Protein AF-R9AZ81-F1 (afdb_monomer_lite)

pLDDT: mean 75.28, std 19.62, range [36.19, 96.25]

Structure (mmCIF, N/CA/C/O backbone):
data_AF-R9AZ81-F1
#
_entry.id   AF-R9AZ81-F1
#
loop_
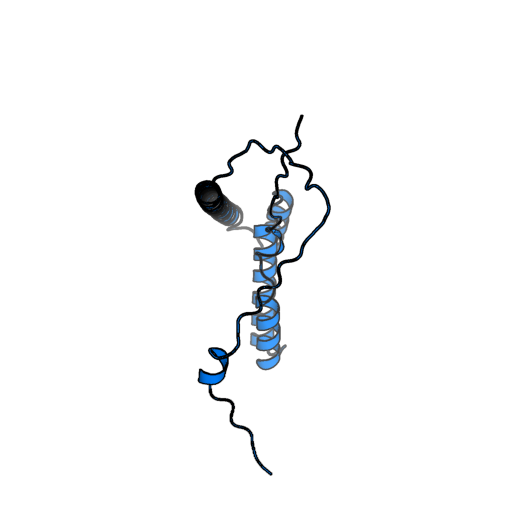_atom_site.group_PDB
_atom_site.id
_atom_site.type_symbol
_atom_site.label_atom_id
_atom_site.label_alt_id
_atom_site.label_comp_id
_atom_site.label_asym_id
_atom_site.label_entity_id
_atom_site.label_seq_id
_atom_site.pdbx_PDB_ins_code
_atom_site.Cartn_x
_atom_site.Cart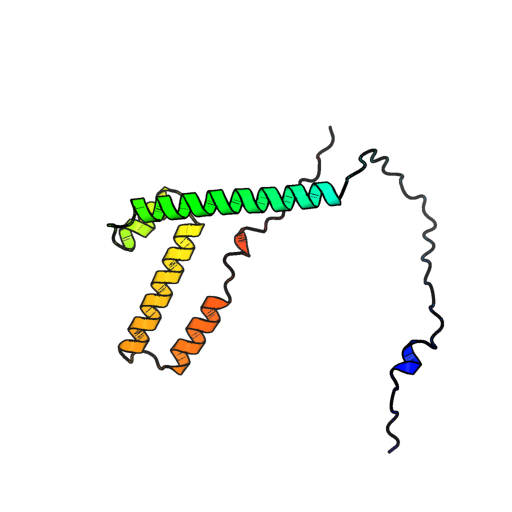n_y
_atom_site.Cartn_z
_atom_site.occupancy
_atom_site.B_iso_or_equiv
_atom_site.auth_seq_id
_atom_site.auth_comp_id
_atom_si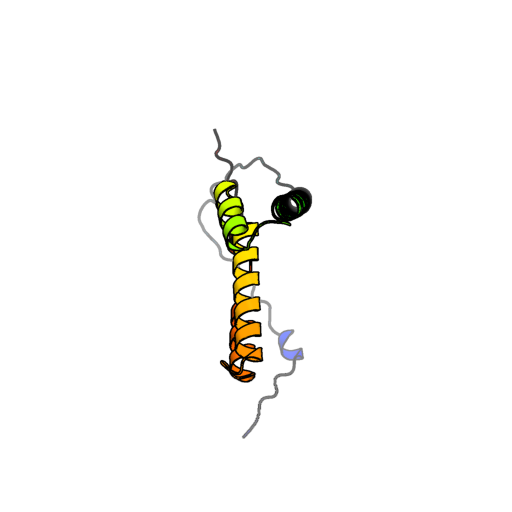te.auth_asym_id
_atom_site.auth_atom_id
_atom_site.pdbx_PDB_model_num
ATOM 1 N N . MET A 1 1 ? -53.445 1.943 -28.064 1.00 36.19 1 MET A N 1
ATOM 2 C CA . MET A 1 1 ? -52.026 1.962 -27.649 1.00 36.19 1 MET A CA 1
ATOM 3 C C . MET A 1 1 ? -51.315 0.847 -28.396 1.00 36.19 1 MET A C 1
ATOM 5 O O . MET A 1 1 ? -51.535 -0.310 -28.072 1.00 36.19 1 MET A O 1
ATOM 9 N N . THR A 1 2 ? -50.565 1.171 -29.447 1.00 41.12 2 THR A N 1
ATOM 10 C CA . THR A 1 2 ? -49.790 0.199 -30.235 1.00 41.12 2 THR A CA 1
ATOM 11 C C . THR A 1 2 ? -48.325 0.342 -29.855 1.00 41.12 2 THR A C 1
ATOM 13 O O . THR A 1 2 ? -47.727 1.393 -30.080 1.00 41.12 2 THR A O 1
ATOM 16 N N . VAL A 1 3 ? -47.768 -0.685 -29.221 1.00 42.97 3 VAL A N 1
ATOM 17 C CA . VAL A 1 3 ? -46.361 -0.719 -28.818 1.00 42.97 3 VAL A CA 1
ATOM 18 C C . VAL A 1 3 ? -45.562 -1.218 -30.020 1.00 42.97 3 VAL A C 1
ATOM 20 O O . VAL A 1 3 ? -45.791 -2.334 -30.479 1.00 42.97 3 VAL A O 1
ATOM 23 N N . SER A 1 4 ? -44.681 -0.381 -30.568 1.00 50.19 4 SER A N 1
ATOM 24 C CA . SER A 1 4 ? -43.757 -0.798 -31.628 1.00 50.19 4 SER A CA 1
ATOM 25 C C . SER A 1 4 ? -42.664 -1.660 -31.004 1.00 50.19 4 SER A C 1
ATOM 27 O O . SER A 1 4 ? -41.895 -1.178 -30.170 1.00 50.19 4 SER A O 1
ATOM 29 N N . VAL A 1 5 ? -42.633 -2.941 -31.363 1.00 54.72 5 VAL A N 1
ATOM 30 C CA . VAL A 1 5 ? -41.598 -3.884 -30.938 1.00 54.72 5 VAL A CA 1
ATOM 31 C C . VAL A 1 5 ? -40.473 -3.801 -31.963 1.00 54.72 5 VAL A C 1
ATOM 33 O O . VAL A 1 5 ? -40.643 -4.214 -33.106 1.00 54.72 5 VAL A O 1
ATOM 36 N N . TYR A 1 6 ? -39.334 -3.236 -31.567 1.00 54.72 6 TYR A N 1
ATOM 37 C CA . TYR A 1 6 ? -38.131 -3.234 -32.396 1.00 54.72 6 TYR A CA 1
ATOM 38 C C . TYR A 1 6 ? -37.445 -4.604 -32.286 1.00 54.72 6 TYR A C 1
ATOM 40 O O . TYR A 1 6 ? -37.008 -4.984 -31.200 1.00 54.72 6 TYR A O 1
ATOM 48 N N . SER A 1 7 ? -37.378 -5.347 -33.397 1.00 56.12 7 SER A N 1
ATOM 49 C CA . SER A 1 7 ? -36.606 -6.596 -33.498 1.00 56.12 7 SER A CA 1
ATOM 50 C C . SER A 1 7 ? -35.130 -6.287 -33.765 1.00 56.12 7 SER A C 1
ATOM 52 O O . SER A 1 7 ? -34.812 -5.328 -34.469 1.00 56.12 7 SER A O 1
ATOM 54 N N . ALA A 1 8 ? -34.221 -7.116 -33.244 1.00 56.22 8 ALA A N 1
ATOM 55 C CA . ALA A 1 8 ? -32.775 -6.987 -33.466 1.00 56.22 8 ALA A CA 1
ATOM 56 C C . ALA A 1 8 ? -32.376 -7.120 -34.953 1.00 56.22 8 ALA A C 1
ATOM 58 O O . ALA A 1 8 ? -31.325 -6.627 -35.361 1.00 56.22 8 ALA A O 1
ATOM 59 N N . ASP A 1 9 ? -33.245 -7.721 -35.769 1.00 54.56 9 ASP A N 1
ATOM 60 C CA . ASP A 1 9 ? -33.050 -7.907 -37.212 1.00 54.56 9 ASP A CA 1
ATOM 61 C C . ASP A 1 9 ? -33.149 -6.595 -38.009 1.00 54.56 9 ASP A C 1
ATOM 63 O O . ASP A 1 9 ? -32.615 -6.485 -39.111 1.00 54.56 9 ASP A O 1
ATOM 67 N N . ASP A 1 10 ? -33.777 -5.562 -37.440 1.00 55.47 10 ASP A N 1
ATOM 68 C CA . ASP A 1 10 ? -33.971 -4.264 -38.098 1.00 55.47 10 ASP A CA 1
ATOM 69 C C . ASP A 1 10 ? -32.697 -3.390 -38.075 1.00 55.47 10 ASP A C 1
ATOM 71 O O . ASP A 1 10 ? -32.612 -2.337 -38.713 1.00 55.47 10 ASP A O 1
ATOM 75 N N . LEU A 1 11 ? -31.666 -3.837 -37.346 1.00 55.22 11 LEU A N 1
ATOM 76 C CA . LEU A 1 11 ? -30.363 -3.175 -37.269 1.00 55.22 11 LEU A CA 1
ATOM 77 C C . LEU A 1 11 ? -29.495 -3.444 -38.511 1.00 55.22 11 LEU A C 1
ATOM 79 O O . LEU A 1 11 ? -28.667 -2.608 -38.868 1.00 55.22 11 LEU A O 1
ATOM 83 N N . PHE A 1 12 ? -29.705 -4.577 -39.190 1.00 56.84 12 PHE A N 1
ATOM 84 C CA . PHE A 1 12 ? -28.891 -5.014 -40.332 1.00 56.84 12 PHE A CA 1
ATOM 85 C C . PHE A 1 12 ? -29.432 -4.551 -41.692 1.00 56.84 12 PHE A C 1
ATOM 87 O O . PHE A 1 12 ? -28.708 -4.597 -42.683 1.00 56.84 12 PHE A O 1
ATOM 94 N N . ASN A 1 13 ? -30.671 -4.051 -41.739 1.00 59.66 13 ASN A N 1
ATOM 95 C CA . ASN A 1 13 ? -31.316 -3.578 -42.970 1.00 59.66 13 ASN A CA 1
ATOM 96 C C . ASN A 1 13 ? -31.064 -2.092 -43.276 1.00 59.66 13 ASN A C 1
ATOM 98 O O . ASN A 1 13 ? -31.560 -1.574 -44.279 1.00 59.66 13 ASN A O 1
ATOM 102 N N . LYS A 1 14 ? -30.307 -1.376 -42.435 1.00 60.16 14 LYS A N 1
ATOM 103 C CA . LYS A 1 14 ? -29.977 0.030 -42.694 1.00 60.16 14 LYS A CA 1
ATOM 104 C C . LYS A 1 14 ? -28.782 0.120 -43.645 1.00 60.16 14 LYS A C 1
ATOM 106 O O . LYS A 1 14 ? -27.735 -0.453 -43.339 1.00 60.16 14 LYS A O 1
ATOM 111 N N . PRO A 1 15 ? -28.887 0.855 -44.769 1.00 60.19 15 PRO A N 1
ATOM 112 C CA . PRO A 1 15 ? -27.732 1.104 -45.616 1.00 60.19 15 PRO A CA 1
ATOM 113 C C . PRO A 1 15 ? -26.681 1.852 -44.791 1.00 60.19 15 PRO A C 1
ATOM 115 O O . PRO A 1 15 ? -26.959 2.910 -44.225 1.00 60.19 15 PRO A O 1
ATOM 118 N N . GLN A 1 16 ? -25.483 1.277 -44.688 1.00 59.03 16 GLN A N 1
ATOM 119 C CA . GLN A 1 16 ? -24.346 1.904 -44.025 1.00 59.03 16 GLN A CA 1
ATOM 120 C C . GLN A 1 16 ? -23.993 3.183 -44.791 1.00 59.03 16 GLN A C 1
ATOM 122 O O . GLN A 1 16 ? -23.387 3.138 -45.860 1.00 59.03 16 GLN A O 1
ATOM 127 N N . SER A 1 17 ? -24.405 4.340 -44.277 1.00 58.84 17 SER A N 1
ATOM 128 C CA . SER A 1 17 ? -23.989 5.623 -44.829 1.00 58.84 17 SER A CA 1
ATOM 129 C C . SER A 1 17 ? -22.539 5.879 -44.417 1.00 58.84 17 SER A C 1
ATOM 131 O O . SER A 1 17 ? -22.271 6.333 -43.305 1.00 58.84 17 SER A O 1
ATOM 133 N N . LEU A 1 18 ? -21.599 5.561 -45.307 1.00 59.62 18 LEU A N 1
ATOM 134 C CA . LEU A 1 18 ? -20.202 5.974 -45.195 1.00 59.62 18 LEU A CA 1
ATOM 135 C C . LEU A 1 18 ? -20.127 7.498 -45.358 1.00 59.62 18 LEU A C 1
ATOM 137 O O . LEU A 1 18 ? -20.238 8.026 -46.463 1.00 59.62 18 LEU A O 1
ATOM 141 N N . LEU A 1 19 ? -19.958 8.210 -44.245 1.00 55.59 19 LEU A N 1
ATOM 142 C CA . LEU A 1 19 ? -19.629 9.633 -44.250 1.00 55.59 19 LEU A CA 1
ATOM 143 C C . LEU A 1 19 ? -18.135 9.780 -44.548 1.00 55.59 19 LEU A C 1
ATOM 145 O O . LEU A 1 19 ? -17.299 9.612 -43.665 1.00 55.59 19 LEU A O 1
ATOM 149 N N . ILE A 1 20 ? -17.799 10.075 -45.803 1.00 57.97 20 ILE A N 1
ATOM 150 C CA . ILE A 1 20 ? -16.438 10.447 -46.198 1.00 57.97 20 ILE A CA 1
ATOM 151 C C . ILE A 1 20 ? -16.334 11.967 -46.084 1.00 57.97 20 ILE A C 1
ATOM 153 O O . ILE A 1 20 ? -16.902 12.702 -46.894 1.00 57.97 20 ILE A O 1
ATOM 157 N N . LEU A 1 21 ? -15.624 12.437 -45.059 1.00 54.28 21 LEU A N 1
ATOM 158 C CA . LEU A 1 21 ? -15.284 13.846 -44.902 1.00 54.28 21 LEU A CA 1
ATOM 159 C C . LEU A 1 21 ? -14.219 14.204 -45.950 1.00 54.28 21 LEU A C 1
ATOM 161 O O . LEU A 1 21 ? -13.064 13.805 -45.828 1.00 54.28 21 LEU A O 1
ATOM 165 N N . LYS A 1 22 ? -14.608 14.925 -47.006 1.00 55.19 22 LYS A N 1
ATOM 166 C CA . LYS A 1 22 ? -13.649 15.532 -47.937 1.00 55.19 22 LYS A CA 1
ATOM 167 C C . LYS A 1 22 ? -13.071 16.791 -47.294 1.00 55.19 22 LYS A C 1
ATOM 169 O O . LYS A 1 22 ? -13.749 17.813 -47.243 1.00 55.19 22 LYS A O 1
ATOM 174 N N . ASN A 1 23 ? -11.835 16.709 -46.814 1.00 49.62 23 ASN A N 1
ATOM 175 C CA . ASN A 1 23 ? -11.058 17.882 -46.428 1.00 49.62 23 ASN A CA 1
ATOM 176 C C . ASN A 1 23 ? -10.243 18.343 -47.646 1.00 49.62 23 ASN A C 1
ATOM 178 O O . ASN A 1 23 ? -9.237 17.728 -47.987 1.00 49.62 23 ASN A O 1
ATOM 182 N N . ASP A 1 24 ? -10.679 19.416 -48.309 1.00 51.47 24 ASP A N 1
ATOM 183 C CA . ASP A 1 24 ? -9.943 20.074 -49.402 1.00 51.47 24 ASP A CA 1
ATOM 184 C C . ASP A 1 24 ? -8.805 20.959 -48.850 1.00 51.47 24 ASP A C 1
ATOM 186 O O . ASP A 1 24 ? -8.761 22.171 -49.060 1.00 51.47 24 ASP A O 1
ATOM 190 N N . THR A 1 25 ? -7.862 20.363 -48.122 1.00 51.72 25 THR A N 1
ATOM 191 C CA . THR A 1 25 ? -6.607 21.023 -47.732 1.00 51.72 25 THR A CA 1
ATOM 192 C C . THR A 1 25 ? -5.462 20.029 -47.847 1.00 51.72 25 THR A C 1
ATOM 194 O O . THR A 1 25 ? -5.621 18.909 -47.362 1.00 51.72 25 THR A O 1
ATOM 197 N N . PRO A 1 26 ? -4.319 20.394 -48.463 1.00 47.81 26 PRO A N 1
ATOM 198 C CA . PRO A 1 26 ? -3.189 19.487 -48.565 1.00 47.81 26 PRO A CA 1
ATOM 199 C C . PRO A 1 26 ? -2.712 19.166 -47.152 1.00 47.81 26 PRO A C 1
ATOM 201 O O . PRO A 1 26 ? -2.242 20.046 -46.428 1.00 47.81 26 PRO A O 1
ATOM 204 N N . GLU A 1 27 ? -2.888 17.907 -46.761 1.00 46.91 27 GLU A N 1
ATOM 205 C CA . GLU A 1 27 ? -2.291 17.356 -45.560 1.00 46.91 27 GLU A CA 1
ATOM 206 C C . GLU A 1 27 ? -0.788 17.596 -45.657 1.00 46.91 27 GLU A C 1
ATOM 208 O O . GLU A 1 27 ? -0.116 17.178 -46.602 1.00 46.91 27 GLU A O 1
ATOM 213 N N . TYR A 1 28 ? -0.268 18.355 -44.703 1.00 48.50 28 TYR A N 1
ATOM 214 C CA . TYR A 1 28 ? 1.158 18.504 -44.491 1.00 48.50 28 TYR A CA 1
ATOM 215 C C . TYR A 1 28 ? 1.690 17.086 -44.262 1.00 48.50 28 TYR A C 1
ATOM 217 O O . TYR A 1 28 ? 1.438 16.500 -43.210 1.00 48.50 28 TYR A O 1
ATOM 225 N N . GLU A 1 29 ? 2.368 16.509 -45.257 1.00 44.28 29 GLU A N 1
ATOM 226 C CA . GLU A 1 29 ? 3.137 15.280 -45.086 1.00 44.28 29 GLU A CA 1
ATOM 227 C C . GLU A 1 29 ? 4.186 15.549 -44.004 1.00 44.28 29 GLU A C 1
ATOM 229 O O . GLU A 1 29 ? 5.287 16.042 -44.265 1.00 44.28 29 GLU A O 1
ATOM 234 N N . ILE A 1 30 ? 3.842 15.229 -42.759 1.00 52.22 30 ILE A N 1
ATOM 235 C CA . ILE A 1 30 ? 4.824 15.026 -41.711 1.00 52.22 30 ILE A CA 1
ATOM 236 C C . ILE A 1 30 ? 5.593 13.792 -42.170 1.00 52.22 30 ILE A C 1
ATOM 238 O O . ILE A 1 30 ? 5.136 12.663 -42.004 1.00 52.22 30 ILE A O 1
ATOM 242 N N . LYS A 1 31 ? 6.749 14.005 -42.804 1.00 48.72 31 LYS A N 1
ATOM 243 C CA . LYS A 1 31 ? 7.703 12.944 -43.140 1.00 48.72 31 LYS A CA 1
ATOM 244 C C . LYS A 1 31 ? 8.331 12.404 -41.855 1.00 48.72 31 LYS A C 1
ATOM 246 O O . LYS A 1 31 ? 9.530 12.546 -41.639 1.00 48.72 31 LYS A O 1
ATOM 251 N N . SER A 1 32 ? 7.525 11.791 -40.994 1.00 57.31 32 SER A N 1
ATOM 252 C CA . SER A 1 32 ? 8.044 10.921 -39.954 1.00 57.31 32 SER A CA 1
ATOM 253 C C . SER A 1 32 ? 8.462 9.624 -40.633 1.00 57.31 32 SER A C 1
ATOM 255 O O . SER A 1 32 ? 7.638 8.838 -41.094 1.00 57.31 32 SER A O 1
ATOM 257 N N . ARG A 1 33 ? 9.775 9.439 -40.765 1.00 57.69 33 ARG A N 1
ATOM 258 C CA . ARG A 1 33 ? 10.397 8.210 -41.276 1.00 57.69 33 ARG A CA 1
ATOM 259 C C . ARG A 1 33 ? 10.449 7.104 -40.212 1.00 57.69 33 ARG A C 1
ATOM 261 O O . ARG A 1 33 ? 11.108 6.092 -40.434 1.00 57.69 33 ARG A O 1
ATOM 268 N N . GLU A 1 34 ? 9.792 7.293 -39.070 1.00 66.94 34 GLU A N 1
ATOM 269 C CA . GLU A 1 34 ? 9.786 6.345 -37.962 1.00 66.94 34 GLU A CA 1
ATOM 270 C C . GLU A 1 34 ? 8.642 5.345 -38.124 1.00 66.94 34 GLU A C 1
ATOM 272 O O . GLU A 1 34 ? 7.474 5.628 -37.860 1.00 66.94 34 GLU A O 1
ATOM 277 N N . HIS A 1 35 ? 8.990 4.140 -38.565 1.00 72.31 35 HIS A N 1
ATOM 278 C CA . HIS A 1 35 ? 8.103 2.992 -38.473 1.00 72.31 35 HIS A CA 1
ATOM 279 C C . HIS A 1 35 ? 8.067 2.522 -37.010 1.00 72.31 35 HIS A C 1
ATOM 281 O O . HIS A 1 35 ? 8.929 1.758 -36.576 1.00 72.31 35 HIS A O 1
ATOM 287 N N . VAL A 1 36 ? 7.092 3.001 -36.236 1.00 72.88 36 VAL A N 1
ATOM 288 C CA . VAL A 1 36 ? 6.874 2.555 -34.853 1.00 72.88 36 VAL A CA 1
ATOM 289 C C . VAL A 1 36 ? 6.160 1.206 -34.871 1.00 72.88 36 VAL A C 1
ATOM 291 O O . VAL A 1 36 ? 5.026 1.100 -35.338 1.00 72.88 36 VAL A O 1
ATOM 294 N N . ASP A 1 37 ? 6.818 0.168 -34.359 1.00 85.69 37 ASP A N 1
ATOM 295 C CA . ASP A 1 37 ? 6.180 -1.127 -34.136 1.00 85.69 37 ASP A CA 1
ATOM 296 C C . ASP A 1 37 ? 5.426 -1.111 -32.800 1.00 85.69 37 ASP A C 1
ATOM 298 O O . ASP A 1 37 ? 6.009 -1.256 -31.722 1.00 85.69 37 ASP A O 1
ATOM 302 N N . PHE A 1 38 ? 4.107 -0.929 -32.884 1.00 88.12 38 PHE A N 1
ATOM 303 C CA . PHE A 1 38 ? 3.229 -0.890 -31.716 1.00 88.12 38 PHE A CA 1
ATOM 304 C C . PHE A 1 38 ? 3.225 -2.200 -30.915 1.00 88.12 38 PHE A C 1
ATOM 306 O O . PHE A 1 38 ? 2.981 -2.176 -29.706 1.00 88.12 38 PHE A O 1
ATOM 313 N N . PHE A 1 39 ? 3.493 -3.344 -31.556 1.00 89.38 39 PHE A N 1
ATOM 314 C CA . PHE A 1 39 ? 3.518 -4.634 -30.869 1.00 89.38 39 PHE A CA 1
ATOM 315 C C . PHE A 1 39 ? 4.767 -4.769 -30.003 1.00 89.38 39 PHE A C 1
ATOM 317 O O . PHE A 1 39 ? 4.663 -5.149 -28.835 1.00 89.38 39 PHE A O 1
ATOM 324 N N . GLU A 1 40 ? 5.936 -4.407 -30.530 1.00 88.19 40 GLU A N 1
ATOM 325 C CA . GLU A 1 40 ? 7.176 -4.422 -29.749 1.00 88.19 40 GLU A CA 1
ATOM 326 C C . GLU A 1 40 ? 7.181 -3.330 -28.670 1.00 88.19 40 GLU A C 1
ATOM 328 O O . GLU A 1 40 ? 7.594 -3.594 -27.538 1.00 88.19 40 GLU A O 1
ATOM 333 N N . SER A 1 41 ? 6.612 -2.145 -28.938 1.00 85.38 41 SER A N 1
ATOM 334 C CA . SER A 1 41 ? 6.465 -1.117 -27.898 1.00 85.38 41 SER A CA 1
ATOM 335 C C . SER A 1 41 ? 5.557 -1.570 -26.751 1.00 85.38 41 SER A C 1
ATOM 337 O O . SER A 1 41 ? 5.855 -1.300 -25.588 1.00 85.38 41 SER A O 1
ATOM 339 N N . ALA A 1 42 ? 4.470 -2.292 -27.055 1.00 88.12 42 ALA A N 1
ATOM 340 C CA . ALA A 1 42 ? 3.563 -2.815 -26.035 1.00 88.12 42 ALA A CA 1
ATOM 341 C C . ALA A 1 42 ? 4.241 -3.884 -25.163 1.00 88.12 42 ALA A C 1
ATOM 343 O O . ALA A 1 42 ? 4.113 -3.843 -23.938 1.00 88.12 42 ALA A O 1
ATOM 344 N N . LYS A 1 43 ? 5.018 -4.793 -25.769 1.00 90.94 43 LYS A N 1
ATOM 345 C CA . LYS A 1 43 ? 5.809 -5.788 -25.026 1.00 90.94 43 LYS A CA 1
ATOM 346 C C . LYS A 1 43 ? 6.842 -5.131 -24.116 1.00 90.94 43 LYS A C 1
ATOM 348 O O . LYS A 1 43 ? 6.957 -5.514 -22.954 1.00 90.94 43 LYS A O 1
ATOM 353 N N . GLN A 1 44 ? 7.570 -4.132 -24.619 1.00 88.81 44 GLN A N 1
ATOM 354 C CA . GLN A 1 44 ? 8.561 -3.409 -23.822 1.00 88.81 44 GLN A CA 1
ATOM 355 C C . GLN A 1 44 ? 7.903 -2.699 -22.634 1.00 88.81 44 GLN A C 1
ATOM 357 O O . GLN A 1 44 ? 8.386 -2.807 -21.509 1.00 88.81 44 GLN A O 1
ATOM 362 N N . GLN A 1 45 ? 6.759 -2.044 -22.853 1.00 88.62 45 GLN A N 1
ATOM 363 C CA . GLN A 1 45 ? 6.002 -1.396 -21.783 1.00 88.62 45 GLN A CA 1
ATOM 364 C C . GLN A 1 45 ? 5.526 -2.397 -20.719 1.00 88.62 45 GLN A C 1
ATOM 366 O O . GLN A 1 45 ? 5.576 -2.102 -19.522 1.00 88.62 45 GLN A O 1
ATOM 371 N N . GLU A 1 46 ? 5.053 -3.575 -21.130 1.00 89.69 46 GLU A N 1
ATOM 372 C CA . GLU A 1 46 ? 4.659 -4.632 -20.198 1.00 89.69 46 GLU A CA 1
ATOM 373 C C . GLU A 1 46 ? 5.857 -5.124 -19.377 1.00 89.69 46 GLU A C 1
ATOM 375 O O . GLU A 1 46 ? 5.767 -5.213 -18.150 1.00 89.69 46 GLU A O 1
ATOM 380 N N . GLN A 1 47 ? 6.998 -5.361 -20.025 1.00 90.50 47 GLN A N 1
ATOM 381 C CA . GLN A 1 47 ? 8.220 -5.781 -19.347 1.00 90.50 47 GLN A CA 1
ATOM 382 C C . GLN A 1 47 ? 8.725 -4.720 -18.360 1.00 90.50 47 GLN A C 1
ATOM 384 O O . GLN A 1 47 ? 9.080 -5.052 -17.229 1.00 90.50 47 GLN A O 1
ATOM 389 N N . ASP A 1 48 ? 8.708 -3.443 -18.739 1.00 90.25 48 ASP A N 1
ATOM 390 C CA . ASP A 1 48 ? 9.094 -2.338 -17.858 1.00 90.25 48 ASP A CA 1
ATOM 391 C C . ASP A 1 48 ? 8.176 -2.252 -16.638 1.00 90.25 48 ASP A C 1
ATOM 393 O O . ASP A 1 48 ? 8.641 -2.048 -15.514 1.00 90.25 48 ASP A O 1
ATOM 397 N N . ARG A 1 49 ? 6.872 -2.475 -16.829 1.00 88.12 49 ARG A N 1
ATOM 398 C CA . ARG A 1 49 ? 5.902 -2.537 -15.733 1.00 88.12 49 ARG A CA 1
ATOM 399 C C . ARG A 1 49 ? 6.185 -3.709 -14.788 1.00 88.12 49 ARG A C 1
ATOM 401 O O . ARG A 1 49 ? 6.078 -3.537 -13.572 1.00 88.12 49 ARG A O 1
ATOM 408 N N . LEU A 1 50 ? 6.536 -4.885 -15.312 1.00 89.19 50 LEU A N 1
ATOM 409 C CA . LEU A 1 50 ? 6.919 -6.041 -14.492 1.00 89.19 50 LEU A CA 1
ATOM 410 C C . LEU A 1 50 ? 8.202 -5.760 -13.700 1.00 89.19 50 LEU A C 1
ATOM 412 O O . LEU A 1 50 ? 8.217 -5.933 -12.483 1.00 89.19 50 LEU A O 1
ATOM 416 N N . ASN A 1 51 ? 9.228 -5.211 -14.350 1.00 89.00 51 ASN A N 1
ATOM 417 C CA . ASN A 1 51 ? 10.486 -4.844 -13.699 1.00 89.00 51 ASN A CA 1
ATOM 418 C C . ASN A 1 51 ? 10.262 -3.822 -12.571 1.00 89.00 51 ASN A C 1
ATOM 420 O O . ASN A 1 51 ? 10.786 -3.971 -11.467 1.00 89.00 51 ASN A O 1
ATOM 424 N N . GLN A 1 52 ? 9.440 -2.795 -12.814 1.00 86.38 52 GLN A N 1
ATOM 425 C CA . GLN A 1 52 ? 9.075 -1.815 -11.789 1.00 86.38 52 GLN A CA 1
ATOM 426 C C . GLN A 1 52 ? 8.334 -2.460 -10.617 1.00 86.38 52 GLN A C 1
ATOM 428 O O . GLN A 1 52 ? 8.589 -2.117 -9.461 1.00 86.38 52 GLN A O 1
ATOM 433 N N . ARG A 1 53 ? 7.425 -3.402 -10.890 1.00 86.44 53 ARG A N 1
ATOM 434 C CA . ARG A 1 53 ? 6.713 -4.145 -9.846 1.00 86.44 53 ARG A CA 1
ATOM 435 C C . ARG A 1 53 ? 7.682 -4.923 -8.959 1.00 86.44 53 ARG A C 1
ATOM 437 O O . ARG A 1 53 ? 7.538 -4.858 -7.740 1.00 86.44 53 ARG A O 1
ATOM 444 N N . ASP A 1 54 ? 8.658 -5.606 -9.543 1.00 88.00 54 ASP A N 1
ATOM 445 C CA . ASP A 1 54 ? 9.628 -6.406 -8.791 1.00 88.00 54 ASP A CA 1
ATOM 446 C C . ASP A 1 54 ? 10.541 -5.531 -7.926 1.00 88.00 54 ASP A C 1
ATOM 448 O O . ASP A 1 54 ? 10.732 -5.814 -6.741 1.00 88.00 54 ASP A O 1
ATOM 452 N N . VAL A 1 55 ? 11.019 -4.406 -8.469 1.00 87.31 55 VAL A N 1
ATOM 453 C CA . VAL A 1 55 ? 11.797 -3.413 -7.708 1.00 87.31 55 VAL A CA 1
ATOM 454 C C . VAL A 1 55 ? 10.980 -2.854 -6.541 1.00 87.31 55 VAL A C 1
ATOM 456 O O . VAL A 1 55 ? 11.467 -2.786 -5.410 1.00 87.31 55 VAL A O 1
ATOM 459 N N . ASN A 1 56 ? 9.715 -2.499 -6.780 1.00 85.81 56 ASN A N 1
ATOM 460 C CA . ASN A 1 56 ? 8.823 -1.992 -5.738 1.00 85.81 56 ASN A CA 1
ATOM 461 C C . ASN A 1 56 ? 8.537 -3.047 -4.660 1.00 85.81 56 ASN A C 1
ATOM 463 O O . ASN A 1 56 ? 8.494 -2.722 -3.469 1.00 85.81 56 ASN A O 1
ATOM 467 N N . ALA A 1 57 ? 8.367 -4.312 -5.050 1.00 87.00 57 ALA A N 1
ATOM 468 C CA . ALA A 1 57 ? 8.182 -5.415 -4.116 1.00 87.00 57 ALA A CA 1
ATOM 469 C C . ALA A 1 57 ? 9.424 -5.591 -3.234 1.00 87.00 57 ALA A C 1
ATOM 471 O O . ALA A 1 57 ? 9.300 -5.587 -2.008 1.00 87.00 57 ALA A O 1
ATOM 472 N N . ALA A 1 58 ? 10.618 -5.657 -3.830 1.00 89.31 58 ALA A N 1
ATOM 473 C CA . ALA A 1 58 ? 11.879 -5.770 -3.100 1.00 89.31 58 ALA A CA 1
ATOM 474 C C . ALA A 1 58 ? 12.064 -4.621 -2.095 1.00 89.31 58 ALA A C 1
ATOM 476 O O . ALA A 1 58 ? 12.305 -4.868 -0.911 1.00 89.31 58 ALA A O 1
ATOM 477 N N . LYS A 1 59 ? 11.832 -3.375 -2.530 1.00 88.19 59 LYS A N 1
ATOM 478 C CA . LYS A 1 59 ? 11.894 -2.187 -1.665 1.00 88.19 59 LYS A CA 1
ATOM 479 C C . LYS A 1 59 ? 10.897 -2.254 -0.504 1.00 88.19 59 LYS A C 1
ATOM 481 O O . LYS A 1 59 ? 11.218 -1.876 0.624 1.00 88.19 59 LYS A O 1
ATOM 486 N N . THR A 1 60 ? 9.693 -2.769 -0.755 1.00 87.06 60 THR A N 1
ATOM 487 C CA . THR A 1 60 ? 8.671 -2.956 0.285 1.00 87.06 60 THR A CA 1
ATOM 488 C C . THR A 1 60 ? 9.123 -3.977 1.329 1.00 87.06 60 THR A C 1
ATOM 490 O O . THR A 1 60 ? 8.971 -3.739 2.530 1.00 87.06 60 THR A O 1
ATOM 493 N N . TYR A 1 61 ? 9.697 -5.103 0.894 1.00 89.62 61 TYR A N 1
ATOM 494 C CA . TYR A 1 61 ? 10.233 -6.120 1.800 1.00 89.62 61 TYR A CA 1
ATOM 495 C C . TYR A 1 61 ? 11.388 -5.582 2.644 1.00 89.62 61 TYR A C 1
ATOM 497 O O . TYR A 1 61 ? 11.388 -5.770 3.861 1.00 89.62 61 TYR A O 1
ATOM 505 N N . GLU A 1 62 ? 12.330 -4.874 2.025 1.00 91.31 62 GLU A N 1
ATOM 506 C CA . GLU A 1 62 ? 13.460 -4.252 2.715 1.00 91.31 62 GLU A CA 1
ATOM 507 C C . GLU A 1 62 ? 12.980 -3.249 3.770 1.00 91.31 62 GLU A C 1
ATOM 509 O O . GLU A 1 62 ? 13.335 -3.347 4.945 1.00 91.31 62 GLU A O 1
ATOM 514 N N . THR A 1 63 ? 12.087 -2.341 3.376 1.00 90.44 63 THR A N 1
ATOM 515 C CA . THR A 1 63 ? 11.474 -1.361 4.276 1.00 90.44 63 THR A CA 1
ATOM 516 C C . THR A 1 63 ? 10.795 -2.047 5.455 1.00 90.44 63 THR A C 1
ATOM 518 O O . THR A 1 63 ? 11.014 -1.671 6.603 1.00 90.44 63 THR A O 1
ATOM 521 N N . ARG A 1 64 ? 10.007 -3.098 5.202 1.00 88.50 64 ARG A N 1
ATOM 522 C CA . ARG A 1 64 ? 9.324 -3.847 6.262 1.00 88.50 64 ARG A CA 1
ATOM 523 C C . ARG A 1 64 ? 10.307 -4.525 7.215 1.00 88.50 64 ARG A C 1
ATOM 525 O O . ARG A 1 64 ? 10.052 -4.531 8.417 1.00 88.50 64 ARG A O 1
ATOM 532 N N . SER A 1 65 ? 11.402 -5.075 6.694 1.00 92.62 65 SER A N 1
ATOM 533 C CA . SER A 1 65 ? 12.470 -5.669 7.502 1.00 92.62 65 SER A CA 1
ATOM 534 C C . SER A 1 65 ? 13.108 -4.617 8.414 1.00 92.62 65 SER A C 1
ATOM 536 O O . SER A 1 65 ? 13.138 -4.787 9.637 1.00 92.62 65 SER A O 1
ATOM 538 N N . ASN A 1 66 ? 13.502 -3.480 7.835 1.00 93.44 66 ASN A N 1
ATOM 539 C CA . ASN A 1 66 ? 14.167 -2.382 8.535 1.00 93.44 66 ASN A CA 1
ATOM 540 C C . ASN A 1 66 ? 13.276 -1.721 9.597 1.00 93.44 66 ASN A C 1
ATOM 542 O O . ASN A 1 66 ? 13.781 -1.255 10.615 1.00 93.44 66 ASN A O 1
ATOM 546 N N . THR A 1 67 ? 11.955 -1.698 9.392 1.00 93.81 67 THR A N 1
ATOM 547 C CA . THR A 1 67 ? 11.001 -1.064 10.317 1.00 93.81 67 THR A CA 1
ATOM 548 C C . THR A 1 67 ? 10.244 -2.050 11.210 1.00 93.81 67 THR A C 1
ATOM 550 O O . THR A 1 67 ? 9.280 -1.656 11.859 1.00 93.81 67 THR A O 1
ATOM 553 N N . SER A 1 68 ? 10.613 -3.333 11.226 1.00 90.62 68 SER A N 1
ATOM 554 C CA . SER A 1 68 ? 9.855 -4.395 11.916 1.00 90.62 68 SER A CA 1
ATOM 555 C C . SER A 1 68 ? 9.713 -4.180 13.428 1.00 90.62 68 SER A C 1
ATOM 557 O O . SER A 1 68 ? 8.659 -4.466 13.990 1.00 90.62 68 SER A O 1
ATOM 559 N N . ASN A 1 69 ? 10.746 -3.625 14.064 1.00 95.19 69 ASN A N 1
ATOM 560 C CA . ASN A 1 69 ? 10.783 -3.339 15.502 1.00 95.19 69 ASN A CA 1
ATOM 561 C C . ASN A 1 69 ? 10.452 -1.875 15.843 1.00 95.19 69 ASN A C 1
ATOM 563 O O . ASN A 1 69 ? 10.594 -1.470 16.994 1.00 95.19 69 ASN A O 1
ATOM 567 N N . MET A 1 70 ? 10.049 -1.068 14.857 1.00 95.19 70 MET A N 1
ATOM 568 C CA . MET A 1 70 ? 9.720 0.344 15.057 1.00 95.19 70 MET A CA 1
ATOM 569 C C . MET A 1 70 ? 8.253 0.513 15.456 1.00 95.19 70 MET A C 1
ATOM 571 O O . MET A 1 70 ? 7.365 -0.167 14.937 1.00 95.19 70 MET A O 1
ATOM 575 N N . SER A 1 71 ? 7.975 1.479 16.329 1.00 94.94 71 SER 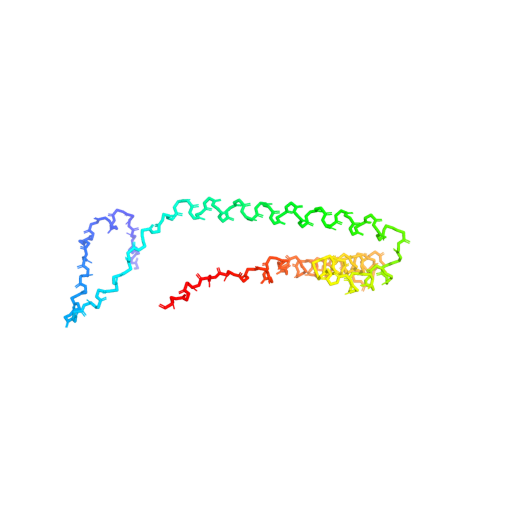A N 1
ATOM 576 C CA . SER A 1 71 ? 6.607 1.939 16.567 1.00 94.94 71 SER A CA 1
ATOM 577 C C . SER A 1 71 ? 5.997 2.536 15.287 1.00 94.94 71 SER A C 1
ATOM 579 O O . SER A 1 71 ? 6.728 2.983 14.398 1.00 94.94 71 SER A O 1
ATOM 581 N N . PRO A 1 72 ? 4.657 2.626 15.171 1.00 91.69 72 PRO A N 1
ATOM 582 C CA . PRO A 1 72 ? 4.015 3.257 14.013 1.00 91.69 72 PRO A CA 1
ATOM 583 C C . PRO A 1 72 ? 4.510 4.683 13.736 1.00 91.69 72 PRO A C 1
ATOM 585 O O . PRO A 1 72 ? 4.651 5.089 12.582 1.00 91.69 72 PRO A O 1
ATOM 588 N N . PHE A 1 73 ? 4.807 5.440 14.795 1.00 94.00 73 PHE A N 1
ATOM 589 C CA . PHE A 1 73 ? 5.352 6.787 14.673 1.00 94.00 73 PHE A CA 1
ATOM 590 C C . PHE A 1 73 ? 6.779 6.762 14.113 1.00 94.00 73 PHE A C 1
ATOM 592 O O . PHE A 1 73 ? 7.039 7.400 13.096 1.00 94.00 73 PHE A O 1
ATOM 599 N N . GLU A 1 74 ? 7.685 5.979 14.698 1.00 95.75 74 GLU A N 1
ATOM 600 C CA . GLU A 1 74 ? 9.063 5.847 14.199 1.00 95.75 74 GLU A CA 1
ATOM 601 C C . GLU A 1 74 ? 9.100 5.337 12.757 1.00 95.75 74 GLU A C 1
ATOM 603 O O . GLU A 1 74 ? 9.846 5.859 11.929 1.00 95.75 74 GLU A O 1
ATOM 608 N N . ARG A 1 75 ? 8.227 4.379 12.428 1.00 94.62 75 ARG A N 1
ATOM 609 C CA . ARG A 1 75 ? 8.062 3.871 11.068 1.00 94.62 75 ARG A CA 1
ATOM 610 C C . ARG A 1 75 ? 7.658 4.986 10.105 1.00 94.62 75 ARG A C 1
ATOM 612 O O . ARG A 1 75 ? 8.286 5.113 9.063 1.00 94.62 75 ARG A O 1
ATOM 619 N N . SER A 1 76 ? 6.688 5.839 10.445 1.00 93.69 76 SER A N 1
ATOM 620 C CA . SER A 1 76 ? 6.332 6.986 9.589 1.00 93.69 76 SER A CA 1
ATOM 621 C C . SER A 1 76 ? 7.498 7.959 9.371 1.00 93.69 76 SER A C 1
ATOM 623 O O . SER A 1 76 ? 7.722 8.395 8.244 1.00 93.69 76 SER A O 1
ATOM 625 N N . GLN A 1 77 ? 8.294 8.236 10.411 1.00 95.62 77 GLN A N 1
ATOM 626 C CA . GLN A 1 77 ? 9.472 9.103 10.305 1.00 95.62 77 GLN A CA 1
ATOM 627 C C . GLN A 1 77 ? 10.552 8.484 9.410 1.00 95.62 77 GLN A C 1
ATOM 629 O O . GLN A 1 77 ? 11.138 9.171 8.574 1.00 95.62 77 GLN A O 1
ATOM 634 N N . TYR A 1 78 ? 10.783 7.175 9.536 1.00 95.56 78 TYR A N 1
ATOM 635 C CA . TYR A 1 78 ? 11.684 6.433 8.658 1.00 95.56 78 TYR A CA 1
ATOM 636 C C . TYR A 1 78 ? 11.229 6.502 7.194 1.00 95.56 78 TYR A C 1
ATOM 638 O O . TYR A 1 78 ? 12.035 6.790 6.311 1.00 95.56 78 TYR A O 1
ATOM 646 N N . LEU A 1 79 ? 9.940 6.279 6.926 1.00 93.81 79 LEU A N 1
ATOM 647 C CA . LEU A 1 79 ? 9.381 6.310 5.570 1.00 93.81 79 LEU A CA 1
ATOM 648 C C . LEU A 1 79 ? 9.488 7.700 4.931 1.00 93.81 79 LEU A C 1
ATOM 650 O O . LEU A 1 79 ? 9.888 7.807 3.772 1.00 93.81 79 LEU A O 1
ATOM 654 N N . LEU A 1 80 ? 9.209 8.756 5.703 1.00 94.12 80 LEU A N 1
ATOM 655 C CA . LEU A 1 80 ? 9.401 10.144 5.277 1.00 94.12 80 LEU A CA 1
ATOM 656 C C . LEU A 1 80 ? 10.870 10.433 4.949 1.00 94.12 80 LEU A C 1
ATOM 658 O O . LEU A 1 80 ? 11.163 10.981 3.891 1.00 94.12 80 LEU A O 1
ATOM 662 N N . LYS A 1 81 ? 11.802 10.015 5.815 1.00 94.62 81 LYS A N 1
ATOM 663 C CA . LYS A 1 81 ? 13.244 10.218 5.607 1.00 94.62 81 LYS A CA 1
ATOM 664 C C . LYS A 1 81 ? 13.768 9.508 4.356 1.00 94.62 81 LYS A C 1
ATOM 666 O O . LYS A 1 81 ? 14.668 10.021 3.698 1.00 94.62 81 LYS A O 1
ATOM 671 N N . ASN A 1 82 ? 13.210 8.346 4.027 1.00 91.06 82 ASN A N 1
ATOM 672 C CA . ASN A 1 82 ? 13.604 7.560 2.857 1.00 91.06 82 ASN A CA 1
ATOM 673 C C . ASN A 1 82 ? 12.814 7.908 1.588 1.00 91.06 82 ASN A C 1
ATOM 675 O O . ASN A 1 82 ? 12.945 7.210 0.581 1.00 91.06 82 ASN A O 1
ATOM 679 N N . ASN A 1 83 ? 11.996 8.970 1.621 1.00 89.31 83 ASN A N 1
ATOM 680 C CA . ASN A 1 83 ? 11.132 9.394 0.518 1.00 89.31 83 ASN A CA 1
ATOM 681 C C . ASN A 1 83 ? 10.268 8.249 -0.045 1.00 89.31 83 ASN A C 1
ATOM 683 O O . ASN A 1 83 ? 9.949 8.220 -1.236 1.00 89.31 83 ASN A O 1
ATOM 687 N N . ASP A 1 84 ? 9.892 7.282 0.797 1.00 88.62 84 ASP A N 1
ATOM 688 C CA . ASP A 1 84 ? 9.059 6.159 0.379 1.00 88.62 84 ASP A CA 1
ATOM 689 C C . ASP A 1 84 ? 7.581 6.503 0.552 1.00 88.62 84 ASP A C 1
ATOM 691 O O . ASP A 1 84 ? 6.908 6.092 1.500 1.00 88.62 84 ASP A O 1
ATOM 695 N N . THR A 1 85 ? 7.078 7.308 -0.382 1.00 86.62 85 THR A N 1
ATOM 696 C CA . THR A 1 85 ? 5.690 7.778 -0.379 1.00 86.62 85 THR A CA 1
ATOM 697 C C . THR A 1 85 ? 4.693 6.631 -0.532 1.00 86.62 85 THR A C 1
ATOM 699 O O . THR A 1 85 ? 3.610 6.685 0.047 1.00 86.62 85 THR A O 1
ATOM 702 N N . HIS A 1 86 ? 5.046 5.571 -1.263 1.00 84.75 86 HIS A N 1
ATOM 703 C CA . HIS A 1 86 ? 4.185 4.403 -1.433 1.00 84.75 86 HIS A CA 1
ATOM 704 C C . HIS A 1 86 ? 4.017 3.638 -0.129 1.00 84.75 86 HIS A C 1
ATOM 706 O O . HIS A 1 86 ? 2.886 3.393 0.296 1.00 84.75 86 HIS A O 1
ATOM 712 N N . ALA A 1 87 ? 5.127 3.312 0.531 1.00 87.62 87 ALA A N 1
ATOM 713 C CA . ALA A 1 87 ? 5.081 2.631 1.814 1.00 87.62 87 ALA A CA 1
ATOM 714 C C . ALA A 1 87 ? 4.454 3.513 2.906 1.00 87.62 87 ALA A C 1
ATOM 716 O O . ALA A 1 87 ? 3.741 2.990 3.763 1.00 87.62 87 ALA A O 1
ATOM 717 N N . LEU A 1 88 ? 4.654 4.838 2.861 1.00 89.62 88 LEU A N 1
ATOM 718 C CA . LEU A 1 88 ? 4.014 5.781 3.782 1.00 89.62 88 LEU A CA 1
ATOM 719 C C . LEU A 1 88 ? 2.492 5.786 3.626 1.00 89.62 88 LEU A C 1
ATOM 721 O O . LEU A 1 88 ? 1.789 5.593 4.613 1.00 89.62 88 LEU A O 1
ATOM 725 N N . ASN A 1 89 ? 1.985 5.921 2.398 1.00 89.00 89 ASN A N 1
ATOM 726 C CA . ASN A 1 89 ? 0.544 5.898 2.132 1.00 89.00 89 ASN A CA 1
ATOM 727 C C . ASN A 1 89 ? -0.084 4.563 2.563 1.00 89.00 89 ASN A C 1
ATOM 729 O O . ASN A 1 89 ? -1.147 4.544 3.181 1.00 89.00 89 ASN A O 1
ATOM 733 N N . ALA A 1 90 ? 0.582 3.440 2.271 1.00 86.69 90 ALA A N 1
ATOM 734 C CA . ALA A 1 90 ? 0.121 2.121 2.697 1.00 86.69 90 ALA A CA 1
ATOM 735 C C . ALA A 1 90 ? 0.094 1.992 4.231 1.00 86.69 90 ALA A C 1
ATOM 737 O O . ALA A 1 90 ? -0.856 1.447 4.792 1.00 86.69 90 ALA A O 1
ATOM 738 N N . HIS A 1 91 ? 1.107 2.529 4.914 1.00 89.69 91 HIS A N 1
ATOM 739 C CA . HIS A 1 91 ? 1.168 2.544 6.372 1.00 89.69 91 HIS A CA 1
ATOM 740 C C . HIS A 1 91 ? 0.062 3.413 6.986 1.00 89.69 91 HIS A C 1
ATOM 742 O O . HIS A 1 91 ? -0.607 2.981 7.922 1.00 89.69 91 HIS A O 1
ATOM 748 N N . GLU A 1 92 ? -0.172 4.617 6.462 1.00 89.19 92 GLU A N 1
ATOM 749 C CA . GLU A 1 92 ? -1.272 5.481 6.905 1.00 89.19 92 GLU A CA 1
ATOM 750 C C . GLU A 1 92 ? -2.627 4.794 6.730 1.00 89.19 92 GLU A C 1
ATOM 752 O O . GLU A 1 92 ? -3.443 4.790 7.655 1.00 89.19 92 GLU A O 1
ATOM 757 N N . TYR A 1 93 ? -2.840 4.154 5.580 1.00 88.25 93 TYR A N 1
ATOM 758 C CA . TYR A 1 93 ? -4.050 3.390 5.299 1.00 88.25 93 TYR A CA 1
ATOM 759 C C . TYR A 1 93 ? -4.275 2.270 6.324 1.00 88.25 93 TYR A C 1
ATOM 761 O O . TYR A 1 93 ? -5.354 2.158 6.910 1.00 88.25 93 TYR A O 1
ATOM 769 N N . GLU A 1 94 ? -3.235 1.486 6.611 1.00 89.25 94 GLU A N 1
ATOM 770 C CA . GLU A 1 94 ? -3.268 0.424 7.619 1.00 89.25 94 GLU A CA 1
ATOM 771 C C . GLU A 1 94 ? -3.623 0.972 9.015 1.00 89.25 94 GLU A C 1
ATOM 773 O O . GLU A 1 94 ? -4.471 0.412 9.716 1.00 89.25 94 GLU A O 1
ATOM 778 N N . GLN A 1 95 ? -3.031 2.102 9.420 1.00 90.75 95 GLN A N 1
ATOM 779 C CA . GLN A 1 95 ? -3.336 2.734 10.708 1.00 90.75 95 GLN A CA 1
ATOM 780 C C . GLN A 1 95 ? -4.790 3.206 10.788 1.00 90.75 95 GLN A C 1
ATOM 782 O O . GLN A 1 95 ? -5.455 2.997 11.810 1.00 90.75 95 GLN A O 1
ATOM 787 N N . GLN A 1 96 ? -5.310 3.805 9.716 1.00 90.69 96 GLN A N 1
ATOM 788 C CA . GLN A 1 96 ? -6.700 4.240 9.674 1.00 90.69 96 GLN A CA 1
ATOM 789 C C . GLN A 1 96 ? -7.659 3.045 9.775 1.00 90.69 96 GLN A C 1
ATOM 791 O O . GLN A 1 96 ? -8.573 3.083 10.602 1.00 90.69 96 GLN A O 1
ATOM 796 N N . LEU A 1 97 ? -7.424 1.961 9.029 1.00 91.50 97 LEU A N 1
ATOM 797 C CA . LEU A 1 97 ? -8.224 0.732 9.122 1.00 91.50 97 LEU A CA 1
ATOM 798 C C . LEU A 1 97 ? -8.226 0.154 10.540 1.00 91.50 97 LEU A C 1
ATOM 800 O O . LEU A 1 97 ? -9.287 -0.130 11.104 1.00 91.50 97 LEU A O 1
ATOM 804 N N . ASN A 1 98 ? -7.045 0.050 11.149 1.00 92.19 98 ASN A N 1
ATOM 805 C CA . ASN A 1 98 ? -6.897 -0.433 12.518 1.00 92.19 98 ASN A CA 1
ATOM 806 C C . ASN A 1 98 ? -7.653 0.454 13.518 1.00 92.19 98 ASN A C 1
ATOM 808 O O . ASN A 1 98 ? -8.264 -0.050 14.464 1.00 92.19 98 ASN A O 1
ATOM 812 N N . SER A 1 99 ? -7.646 1.776 13.319 1.00 92.25 99 SER A N 1
ATOM 813 C CA . SER A 1 99 ? -8.396 2.710 14.165 1.00 92.25 99 SER A CA 1
ATOM 814 C C . SER A 1 99 ? -9.914 2.533 14.031 1.00 92.25 99 SER A C 1
ATOM 816 O O . SER A 1 99 ? -10.608 2.489 15.049 1.00 92.25 99 SER A O 1
ATOM 818 N N . LEU A 1 100 ? -10.425 2.334 12.810 1.00 93.56 100 LEU A N 1
ATOM 819 C CA . LEU A 1 100 ? -11.846 2.081 12.552 1.00 93.56 100 LEU A CA 1
ATOM 820 C C . LEU A 1 100 ? -12.296 0.768 13.187 1.00 93.56 100 LEU A C 1
ATOM 822 O O . LEU A 1 100 ? -13.339 0.716 13.838 1.00 93.56 100 LEU A O 1
ATOM 826 N N . GLN A 1 101 ? -11.485 -0.281 13.057 1.00 93.56 101 GLN A N 1
ATOM 827 C CA . GLN A 1 101 ? -11.767 -1.571 13.675 1.00 93.56 101 GLN A CA 1
ATOM 828 C C . GLN A 1 101 ? -11.778 -1.470 15.206 1.00 93.56 101 GLN A C 1
ATOM 830 O O . GLN A 1 101 ? -12.681 -1.995 15.855 1.00 93.56 101 GLN A O 1
ATOM 835 N N . LYS A 1 102 ? -10.828 -0.741 15.806 1.00 95.31 102 LYS A N 1
ATOM 836 C CA . LYS A 1 102 ? -10.820 -0.486 17.257 1.00 95.31 102 LYS A CA 1
ATOM 837 C C . LYS A 1 102 ? -12.040 0.317 17.711 1.00 95.31 102 LYS A C 1
ATOM 839 O O . LYS A 1 102 ? -12.601 -0.003 18.755 1.00 95.31 102 LYS A O 1
ATOM 844 N N . ALA A 1 103 ? -12.456 1.334 16.956 1.00 94.19 103 ALA A N 1
ATOM 845 C CA . ALA A 1 103 ? -13.642 2.131 17.268 1.00 94.19 103 ALA A CA 1
ATOM 846 C C . ALA A 1 103 ? -14.915 1.272 17.246 1.00 94.19 103 ALA A C 1
ATOM 848 O O . ALA A 1 103 ? -15.720 1.352 18.173 1.00 94.19 103 ALA A O 1
ATOM 849 N N . ARG A 1 104 ? -15.048 0.394 16.243 1.00 94.81 104 ARG A N 1
ATOM 850 C CA . ARG A 1 104 ? -16.137 -0.587 16.152 1.00 94.81 104 ARG A CA 1
ATOM 851 C C . ARG A 1 104 ? -16.140 -1.526 17.358 1.00 94.81 104 ARG A C 1
ATOM 853 O O . ARG A 1 104 ? -17.151 -1.653 18.034 1.00 94.81 104 ARG A O 1
ATOM 860 N N . ASN A 1 105 ? -14.993 -2.131 17.674 1.00 95.00 105 ASN A N 1
ATOM 861 C CA . ASN A 1 105 ? -14.874 -3.085 18.782 1.00 95.00 105 ASN A CA 1
ATOM 862 C C . ASN A 1 105 ? -15.171 -2.452 20.151 1.00 95.00 105 ASN A C 1
ATOM 864 O O . ASN A 1 105 ? -15.594 -3.142 21.072 1.00 95.00 105 ASN A O 1
ATOM 868 N N . ARG A 1 106 ? -14.941 -1.143 20.294 1.00 96.25 106 ARG A N 1
ATOM 869 C CA . ARG A 1 106 ? -15.264 -0.373 21.504 1.00 96.25 106 ARG A CA 1
ATOM 870 C C . ARG A 1 106 ? -16.710 0.135 21.535 1.00 96.25 106 ARG A C 1
ATOM 872 O O . ARG A 1 106 ? -17.075 0.801 22.496 1.00 96.25 106 ARG A O 1
ATOM 879 N N . GLY A 1 107 ? -17.504 -0.121 20.494 1.00 92.69 107 GLY A N 1
ATOM 880 C CA . GLY A 1 107 ? -18.866 0.399 20.361 1.00 92.69 107 GLY A CA 1
ATOM 881 C C . GLY A 1 107 ? -18.942 1.914 20.140 1.00 92.69 107 GLY A C 1
ATOM 882 O O . GLY A 1 107 ? -20.005 2.497 20.312 1.00 92.69 107 GLY A O 1
ATOM 883 N N . VAL A 1 108 ? -17.829 2.564 19.774 1.00 96.25 108 VAL A N 1
ATOM 884 C CA . VAL A 1 108 ? -17.778 4.013 19.494 1.00 96.25 108 VAL A CA 1
ATOM 885 C C . VAL A 1 108 ? -18.477 4.343 18.175 1.00 96.25 108 VAL A C 1
ATOM 887 O O . VAL A 1 108 ? -19.009 5.435 18.016 1.00 96.25 108 VAL A O 1
ATOM 890 N N . ILE A 1 109 ? -18.467 3.401 17.231 1.00 93.81 109 ILE A N 1
ATOM 891 C CA . ILE A 1 109 ? -19.179 3.494 15.956 1.00 93.81 109 ILE A CA 1
ATOM 892 C C . ILE A 1 109 ? -20.036 2.250 15.758 1.00 93.81 109 ILE A C 1
ATOM 894 O O . ILE A 1 109 ? -19.682 1.160 16.214 1.00 93.81 109 ILE A O 1
ATOM 898 N N . SER A 1 110 ? -21.145 2.411 15.046 1.00 94.44 110 SER A N 1
ATOM 899 C CA . SER A 1 110 ? -22.011 1.299 14.662 1.00 94.44 110 SER A CA 1
ATOM 900 C C . SER A 1 110 ? -21.389 0.438 13.557 1.00 94.44 110 SER A C 1
ATOM 902 O O . SER A 1 110 ? -20.545 0.892 12.778 1.00 94.44 110 SER A O 1
ATOM 904 N N . ASP A 1 111 ? -21.867 -0.802 13.423 1.00 93.25 111 ASP A N 1
ATOM 905 C CA . ASP A 1 111 ? -21.473 -1.686 12.319 1.00 93.25 111 ASP A CA 1
ATOM 906 C C . ASP A 1 111 ? -21.764 -1.056 10.951 1.00 93.25 111 ASP A C 1
ATOM 908 O O . ASP A 1 111 ? -20.957 -1.163 10.029 1.00 93.25 111 ASP A O 1
ATOM 912 N N . ARG A 1 112 ? -22.890 -0.345 10.820 1.00 93.88 112 ARG A N 1
ATOM 913 C CA . ARG A 1 112 ? -23.269 0.335 9.576 1.00 93.88 112 ARG A CA 1
ATOM 914 C C . ARG A 1 112 ? -22.285 1.449 9.216 1.00 93.88 112 ARG A C 1
ATOM 916 O O . ARG A 1 112 ? -21.870 1.537 8.063 1.00 93.88 112 ARG A O 1
ATOM 923 N N . GLU A 1 113 ? -21.906 2.278 10.185 1.00 92.81 113 GLU A N 1
ATOM 924 C CA . GLU A 1 113 ? -20.919 3.347 9.982 1.00 92.81 113 GLU A CA 1
ATOM 925 C C . GLU A 1 113 ? -19.536 2.782 9.658 1.00 92.81 113 GLU A C 1
ATOM 927 O O . GLU A 1 113 ? -18.849 3.310 8.785 1.00 92.81 113 GLU A O 1
ATOM 932 N N . TYR A 1 114 ? -19.136 1.688 10.312 1.00 92.88 114 TYR A N 1
ATOM 933 C CA . TYR A 1 114 ? -17.895 0.988 9.990 1.00 92.88 114 TYR A CA 1
ATOM 934 C C . TYR A 1 114 ? -17.879 0.535 8.525 1.00 92.88 114 TYR A C 1
ATOM 936 O O . TYR A 1 114 ? -16.938 0.861 7.803 1.00 92.88 114 TYR A O 1
ATOM 944 N N . GLN A 1 115 ? -18.937 -0.139 8.060 1.00 92.25 115 GLN A N 1
ATOM 945 C CA . GLN A 1 115 ? -19.023 -0.601 6.670 1.00 92.25 115 GLN A CA 1
ATOM 946 C C . GLN A 1 115 ? -18.937 0.561 5.674 1.00 92.25 115 GLN A C 1
ATOM 948 O O . GLN A 1 115 ? -18.159 0.496 4.727 1.00 92.25 115 GLN A O 1
ATOM 953 N N . GLN A 1 116 ? -19.651 1.663 5.921 1.00 92.50 116 GLN A N 1
ATOM 954 C CA . GLN A 1 116 ? -19.583 2.848 5.058 1.00 92.50 116 GLN A CA 1
ATOM 955 C C . GLN A 1 116 ? -18.165 3.425 4.961 1.00 92.50 116 GLN A C 1
ATOM 957 O O . GLN A 1 116 ? -17.709 3.752 3.864 1.00 92.50 116 GLN A O 1
ATOM 962 N N . LYS A 1 117 ? -17.455 3.531 6.092 1.00 89.50 117 LYS A N 1
ATOM 963 C CA . LYS A 1 117 ? -16.092 4.081 6.127 1.00 89.50 117 LYS A CA 1
ATOM 964 C C . LYS A 1 117 ? -15.074 3.165 5.447 1.00 89.50 117 LYS A C 1
ATOM 966 O O . LYS A 1 117 ? -14.224 3.661 4.714 1.00 89.50 117 LYS A O 1
ATOM 971 N N . ILE A 1 118 ? -15.200 1.849 5.622 1.00 89.12 118 ILE A N 1
ATOM 972 C CA . ILE A 1 118 ? -14.356 0.860 4.938 1.00 89.12 118 ILE A CA 1
ATOM 973 C C . ILE A 1 118 ? -14.574 0.907 3.422 1.00 89.12 118 ILE A C 1
ATOM 975 O O . ILE A 1 118 ? -13.607 0.898 2.663 1.00 89.12 118 ILE A O 1
ATOM 979 N N . THR A 1 119 ? -15.819 0.996 2.945 1.00 85.62 119 THR A N 1
ATOM 980 C CA . THR A 1 119 ? -16.094 1.089 1.502 1.00 85.62 119 THR A CA 1
ATOM 981 C C . THR A 1 119 ? -15.503 2.360 0.892 1.00 85.62 119 THR A C 1
ATOM 983 O O . THR A 1 119 ? -14.858 2.284 -0.148 1.00 85.62 119 THR A O 1
ATOM 986 N N . GLN A 1 120 ? -15.645 3.515 1.552 1.00 81.44 120 GLN A N 1
ATOM 987 C CA . GLN A 1 120 ? -15.048 4.775 1.084 1.00 81.44 120 GLN A CA 1
ATOM 988 C C . GLN A 1 120 ? -13.517 4.705 1.013 1.00 81.44 120 GLN A C 1
ATOM 990 O O . GLN A 1 120 ? -12.921 5.207 0.065 1.00 81.44 120 GLN A O 1
ATOM 995 N N . GLN A 1 121 ? -12.883 4.040 1.978 1.00 73.25 121 GLN A N 1
ATOM 996 C CA . GLN A 1 121 ? -11.435 3.846 1.994 1.00 73.25 121 GLN A CA 1
ATOM 997 C C . GLN A 1 121 ? -10.928 2.939 0.867 1.00 73.25 121 GLN A C 1
ATOM 999 O O . GLN A 1 121 ? -9.902 3.245 0.265 1.00 73.25 121 GLN A O 1
ATOM 1004 N N . ASN A 1 122 ? -11.662 1.878 0.519 1.00 63.34 122 ASN A N 1
ATOM 1005 C CA . ASN A 1 122 ? -11.297 0.994 -0.595 1.00 63.34 122 ASN A CA 1
ATOM 1006 C C . ASN A 1 122 ? -11.405 1.674 -1.977 1.00 63.34 122 ASN A C 1
ATOM 1008 O O . ASN A 1 122 ? -10.813 1.193 -2.940 1.00 63.34 122 ASN A O 1
ATOM 1012 N N . HIS A 1 123 ? -12.132 2.791 -2.090 1.00 55.75 123 HIS A N 1
ATOM 1013 C CA . HIS A 1 123 ? -12.274 3.552 -3.336 1.00 55.75 123 HIS A CA 1
ATOM 1014 C C . HIS A 1 123 ? -11.133 4.543 -3.616 1.00 55.75 123 HIS A C 1
ATOM 1016 O O . HIS A 1 123 ? -11.216 5.261 -4.607 1.00 55.75 123 HIS A O 1
ATOM 1022 N N . MET A 1 124 ? -10.070 4.581 -2.805 1.00 49.06 124 MET A N 1
ATOM 1023 C CA . MET A 1 124 ? -8.849 5.343 -3.101 1.00 49.06 124 MET A CA 1
ATOM 1024 C C . MET A 1 124 ? -7.817 4.417 -3.767 1.00 49.06 124 MET A C 1
ATOM 1026 O O . MET A 1 124 ? -7.126 3.677 -3.063 1.00 49.06 124 MET A O 1
ATOM 1030 N N . PRO A 1 125 ? -7.675 4.402 -5.107 1.00 47.00 125 PRO A N 1
ATOM 1031 C CA . PRO A 1 125 ? -6.734 3.508 -5.759 1.00 47.00 125 PRO A CA 1
ATOM 1032 C C . PRO A 1 125 ? -5.319 4.056 -5.565 1.00 47.00 125 PRO A C 1
ATOM 1034 O O . PRO A 1 125 ? -4.997 5.154 -6.025 1.00 47.00 125 PRO A O 1
ATOM 1037 N N . LEU A 1 126 ? -4.442 3.252 -4.960 1.00 47.91 126 LEU A N 1
ATOM 1038 C CA . LEU A 1 126 ? -2.989 3.481 -4.917 1.00 47.91 126 LEU A CA 1
ATOM 1039 C C . LEU A 1 126 ? -2.382 3.669 -6.333 1.00 47.91 126 LEU A C 1
ATOM 1041 O O . LEU A 1 126 ? -1.317 4.260 -6.489 1.00 47.91 126 LEU A O 1
ATOM 1045 N N . GLU A 1 127 ? -3.096 3.206 -7.362 1.00 46.94 127 GLU A N 1
ATOM 1046 C CA . GLU A 1 127 ? -2.769 3.283 -8.791 1.00 46.94 127 GLU A CA 1
ATOM 1047 C C . GLU A 1 127 ? -2.909 4.693 -9.400 1.00 46.94 127 GLU A C 1
ATOM 1049 O O . GLU A 1 127 ? -2.246 5.010 -10.387 1.00 46.94 127 GLU A O 1
ATOM 1054 N N . GLN A 1 128 ? -3.732 5.585 -8.833 1.00 42.88 128 GLN A N 1
ATOM 1055 C CA . GLN A 1 128 ? -4.033 6.869 -9.489 1.00 42.88 128 GLN A CA 1
ATOM 1056 C C . GLN A 1 128 ? -2.912 7.918 -9.403 1.00 42.88 128 GLN A C 1
ATOM 1058 O O . GLN A 1 128 ? -2.975 8.915 -10.117 1.00 42.88 128 GLN A O 1
ATOM 1063 N N . LYS A 1 129 ? -1.869 7.711 -8.586 1.00 43.88 129 LYS A N 1
ATOM 1064 C CA . LYS A 1 129 ? -0.734 8.654 -8.504 1.00 43.88 129 LYS A CA 1
ATOM 1065 C C . LYS A 1 129 ? 0.463 8.313 -9.398 1.00 43.88 129 LYS A C 1
ATOM 1067 O O . LYS A 1 129 ? 1.271 9.205 -9.634 1.00 43.88 129 LYS A O 1
ATOM 1072 N N . ASN A 1 130 ? 0.570 7.085 -9.915 1.00 43.72 130 ASN A N 1
ATOM 1073 C CA . ASN A 1 130 ? 1.733 6.655 -10.710 1.00 43.72 130 ASN A CA 1
ATOM 1074 C C . ASN A 1 130 ? 1.486 6.530 -12.211 1.00 43.72 130 ASN A C 1
ATOM 1076 O O . ASN A 1 130 ? 2.445 6.399 -12.965 1.00 43.72 130 ASN A O 1
ATOM 1080 N N . ASN A 1 131 ? 0.245 6.671 -12.673 1.00 43.69 131 ASN A N 1
ATOM 1081 C CA . ASN A 1 131 ? -0.049 6.779 -14.100 1.00 43.69 131 ASN A CA 1
ATOM 1082 C C . ASN A 1 131 ? 0.200 8.206 -14.611 1.00 43.69 131 ASN A C 1
ATOM 1084 O O . ASN A 1 131 ? -0.632 8.791 -15.300 1.00 43.69 131 ASN A O 1
ATOM 1088 N N . GLN A 1 132 ? 1.374 8.772 -14.315 1.00 43.69 132 GLN A N 1
ATOM 1089 C CA . GLN A 1 132 ? 1.975 9.681 -15.281 1.00 43.69 132 GLN A CA 1
ATOM 1090 C C . GLN A 1 132 ? 2.474 8.785 -16.406 1.00 43.69 132 GLN A C 1
ATOM 1092 O O . GLN A 1 132 ? 3.608 8.310 -16.388 1.00 43.69 132 GLN A O 1
ATOM 1097 N N . LEU A 1 133 ? 1.578 8.503 -17.354 1.00 49.88 133 LEU A N 1
ATOM 1098 C CA . LEU A 1 133 ? 1.954 8.070 -18.688 1.00 49.88 133 LEU A CA 1
ATOM 1099 C C . LEU A 1 133 ? 3.024 9.058 -19.155 1.00 49.88 133 LEU A C 1
ATOM 1101 O O . LEU A 1 133 ? 2.712 10.189 -19.528 1.00 49.88 133 LEU A O 1
ATOM 1105 N N . LYS A 1 134 ? 4.296 8.665 -19.061 1.00 47.41 134 LYS A N 1
ATOM 1106 C CA . LYS A 1 134 ? 5.375 9.354 -19.752 1.00 47.41 134 LYS A CA 1
ATOM 1107 C C . LYS A 1 134 ? 5.117 9.117 -21.236 1.00 47.41 134 LYS A C 1
ATOM 1109 O O . LYS A 1 134 ? 5.674 8.199 -21.822 1.00 47.41 134 LYS A O 1
ATOM 1114 N N . LEU A 1 135 ? 4.245 9.929 -21.835 1.00 49.53 135 LEU A N 1
ATOM 1115 C CA . LEU A 1 135 ? 4.357 10.238 -23.251 1.00 49.53 135 LEU A CA 1
ATOM 1116 C C . LEU A 1 135 ? 5.695 10.966 -23.386 1.00 49.53 135 LEU A C 1
ATOM 1118 O O . LEU A 1 135 ? 5.781 12.183 -23.237 1.00 49.53 135 LEU A O 1
ATOM 1122 N N . SER A 1 136 ? 6.770 10.207 -23.580 1.00 47.12 136 SER A N 1
ATOM 1123 C CA . SER A 1 136 ? 7.996 10.759 -24.130 1.00 47.12 136 SER A CA 1
ATOM 1124 C C . SER A 1 136 ? 7.674 11.142 -25.568 1.00 47.12 136 SER A C 1
ATOM 1126 O O . SER A 1 136 ? 7.740 10.310 -26.469 1.00 47.12 136 SER A O 1
ATOM 1128 N N . VAL A 1 137 ? 7.239 12.385 -25.769 1.00 51.47 137 VAL A N 1
ATOM 1129 C CA . VAL A 1 137 ? 7.247 12.988 -27.098 1.00 51.47 137 VAL A CA 1
ATOM 1130 C C . VAL A 1 137 ? 8.725 13.130 -27.467 1.00 51.47 137 VAL A C 1
ATOM 1132 O O . VAL A 1 137 ? 9.456 13.768 -26.702 1.00 51.47 137 VAL A O 1
ATOM 1135 N N . PRO A 1 138 ? 9.206 12.511 -28.556 1.00 45.56 138 PRO A N 1
ATOM 1136 C CA . PRO A 1 138 ? 10.576 12.717 -28.989 1.00 45.56 138 PRO A CA 1
ATOM 1137 C C . PRO A 1 138 ? 10.737 14.196 -29.354 1.00 45.56 138 PRO A C 1
ATOM 1139 O O . PRO A 1 138 ? 10.032 14.724 -30.214 1.00 45.56 138 PRO A O 1
ATOM 1142 N N . VAL A 1 139 ? 11.627 14.886 -28.643 1.00 46.84 139 VAL A N 1
ATOM 1143 C CA . VAL A 1 139 ? 12.075 16.225 -29.024 1.00 46.84 139 VAL A CA 1
ATOM 1144 C C . VAL A 1 139 ? 13.108 16.009 -30.121 1.00 46.84 139 VAL A 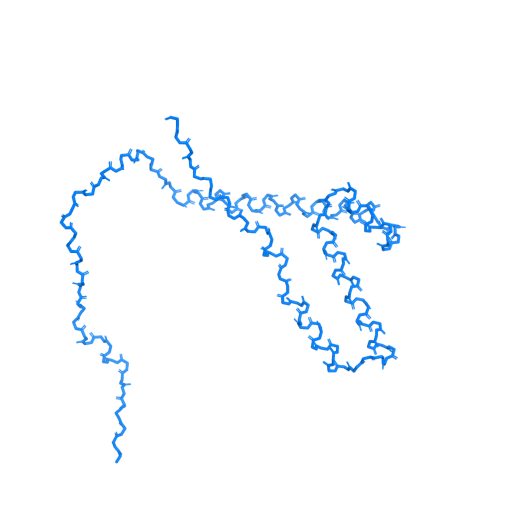C 1
ATOM 1146 O O . VAL A 1 139 ? 14.183 15.481 -29.850 1.00 46.84 139 VAL A O 1
ATOM 1149 N N . GLY A 1 140 ? 12.734 16.327 -31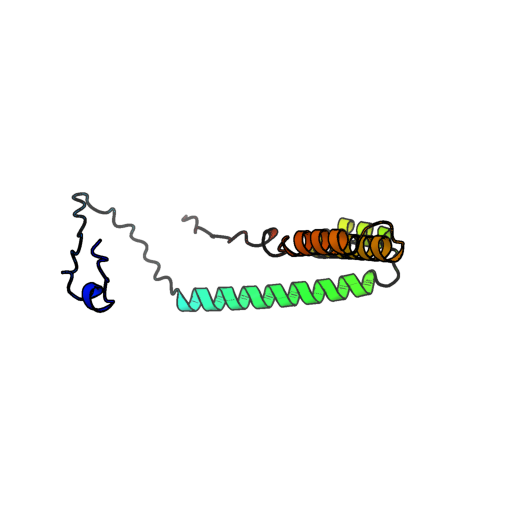.359 1.00 47.72 140 GLY A N 1
ATOM 1150 C CA . GLY A 1 140 ? 13.653 16.311 -32.494 1.00 47.72 140 GLY A CA 1
ATOM 1151 C C . GLY A 1 140 ? 14.736 17.379 -32.334 1.00 47.72 140 GLY A C 1
ATOM 1152 O O . GLY A 1 140 ? 14.444 18.481 -31.862 1.00 47.72 140 GLY A O 1
ATOM 1153 N N . GLU A 1 141 ? 15.966 17.016 -32.702 1.00 39.38 141 GLU A N 1
ATOM 1154 C CA . GLU A 1 141 ? 17.092 17.940 -32.907 1.00 39.38 141 GLU A CA 1
ATOM 1155 C C . GLU A 1 141 ? 16.881 18.841 -34.133 1.00 39.38 141 GLU A C 1
ATOM 1157 O O . GLU A 1 141 ? 16.317 18.356 -35.145 1.00 39.38 141 GLU A O 1
#

Foldseek 3Di:
DDDDDDDPVVVVPDDPPPDDDDDPDPDPPPPPVDPDDPVVVVVVVVVVVVVVVVVVVVVLVVLCVVCVPPDLVVSLVVCVVVVVVLNNVVSVLVVVLVVLVVCPVVVVDDPVVSVVVVVVSVPDDSPPPPPPVPPVPPDDD

Radius of gyration: 27.38 Å; chains: 1; bounding box: 69×29×71 Å

Sequence (141 aa):
MTVSVYSADDLFNKPQSLLILKNDTPEYEIKSREHVDFFESAKQQEQDRLNQRDVNAAKTYETRSNTSNMSPFERSQYLLKNNDTHALNAHEYEQQLNSLQKARNRGVISDREYQQKITQQNHMPLEQKNNQLKLSVPVGE

Organism: NCBI:txid106651

Secondary structure (DSSP, 8-state):
-------GGGGSSS----------S------------HHHHHHHHHHHHHHHHHHHHHHHHHHHHHTTTS-HHHHHHHHHHTT-HHHHHHHHHHHHHHHHHHHHHTTSS-HHHHHHHHHHHHTS-GGGGT-----------